Protein AF-A0A414ZQ68-F1 (afdb_monomer_lite)

Foldseek 3Di:
DDDLVRLVVVLVVPWDADDVRDIDQDPSNLVSLVVLLVVLCPDPLQVVVCVVDPCPCPPDALSRLVVVLVVQCVVQPDPVSNVSSCSNRSNVSNVRVVVVVVVVVVVVVVVVVVVVVVVVVVVPD

pLDDT: mean 90.03, std 12.36, range [44.16, 98.5]

Secondary structure (DSSP, 8-state):
---HHHHHHHHHHH-EE-TTS-EE--HHHHHHHHHHHHHHHTSHHHHHHHHHSTTTTTT--HHHHHHHHHHHHHS-SSHHHHHHHHHHHHHHHHHHHHHHHHHHHHHHHHHHHHHHHHHTTTT--

Sequence (125 aa):
MQSEKDKIMELLTITEVKEGGEVIFTDRSIEILQELGQQYKETPLFKKSRQDNPDWEGDANAGLLFVYMCERLTEAPSRIHTMIVCKLMIPLIWERLEKELQDTAAVADKKIEEETAQGGLLSAT

Structure (mmCIF, N/CA/C/O backbone):
data_AF-A0A414ZQ68-F1
#
_entry.id   AF-A0A414ZQ68-F1
#
loop_
_atom_site.group_PDB
_atom_site.id
_atom_site.type_symbol
_atom_site.label_atom_id
_atom_site.label_alt_id
_atom_site.label_comp_id
_atom_site.label_asym_id
_atom_site.label_entity_id
_atom_site.label_seq_id
_atom_site.pdbx_PDB_ins_code
_atom_site.Cartn_x
_atom_site.Cartn_y
_atom_site.Cartn_z
_atom_site.occupancy
_atom_site.B_iso_or_equiv
_atom_site.auth_seq_id
_atom_site.auth_comp_id
_atom_site.auth_asym_id
_atom_site.auth_atom_id
_atom_site.pdbx_PDB_model_num
ATOM 1 N N . MET A 1 1 ? 13.784 3.508 15.569 1.00 66.81 1 MET A N 1
ATOM 2 C CA . MET A 1 1 ? 12.962 3.603 14.345 1.00 66.81 1 MET A CA 1
ATOM 3 C C . MET A 1 1 ? 12.808 2.193 13.795 1.00 66.81 1 MET A C 1
ATOM 5 O O . MET A 1 1 ? 13.824 1.524 13.653 1.00 66.81 1 MET A O 1
ATOM 9 N N . GLN A 1 2 ? 11.579 1.711 13.606 1.00 80.75 2 GLN A N 1
ATOM 10 C CA . GLN A 1 2 ? 11.297 0.376 13.057 1.00 80.75 2 GLN A CA 1
ATOM 11 C C . GLN A 1 2 ? 11.779 0.293 11.598 1.00 80.75 2 GLN A C 1
ATOM 13 O O . GLN A 1 2 ? 11.694 1.293 10.879 1.00 80.75 2 GLN A O 1
ATOM 18 N N . SER A 1 3 ? 12.321 -0.851 11.166 1.00 93.12 3 SER A N 1
ATOM 19 C CA . SER A 1 3 ? 12.831 -0.994 9.794 1.00 93.12 3 SER A CA 1
ATOM 20 C C . SER A 1 3 ? 11.693 -1.080 8.767 1.00 93.12 3 SER A C 1
ATOM 22 O O . SER A 1 3 ? 10.578 -1.468 9.112 1.00 93.12 3 SER A O 1
ATOM 24 N N . GLU A 1 4 ? 11.967 -0.770 7.490 1.00 92.38 4 GLU A N 1
ATOM 25 C CA . GLU A 1 4 ? 10.984 -0.937 6.397 1.00 92.38 4 GLU A CA 1
ATOM 26 C C . GLU A 1 4 ? 10.412 -2.360 6.368 1.00 92.38 4 GLU A C 1
ATOM 28 O O . GLU A 1 4 ? 9.208 -2.555 6.230 1.00 92.38 4 GLU A O 1
ATOM 33 N N . LYS A 1 5 ? 11.282 -3.360 6.547 1.00 92.50 5 LYS A N 1
ATOM 34 C CA . LYS A 1 5 ? 10.890 -4.768 6.558 1.00 92.50 5 LYS A CA 1
ATOM 35 C C . LYS A 1 5 ? 9.917 -5.061 7.695 1.00 92.50 5 LYS A C 1
ATOM 37 O O . LYS A 1 5 ? 8.925 -5.743 7.468 1.00 92.50 5 LYS A O 1
ATOM 42 N N . ASP A 1 6 ? 10.199 -4.564 8.895 1.00 95.94 6 ASP A N 1
ATOM 43 C CA . ASP A 1 6 ? 9.349 -4.821 10.058 1.00 95.94 6 ASP A CA 1
ATOM 44 C C . ASP A 1 6 ? 7.969 -4.180 9.878 1.00 95.94 6 ASP A C 1
ATOM 46 O O . ASP A 1 6 ? 6.974 -4.811 10.213 1.00 95.94 6 ASP A O 1
ATOM 50 N N . LYS A 1 7 ? 7.896 -2.981 9.284 1.00 97.00 7 LYS A N 1
ATOM 51 C CA . LYS A 1 7 ? 6.620 -2.328 8.953 1.00 97.00 7 LYS A CA 1
ATOM 52 C C . LYS A 1 7 ? 5.826 -3.108 7.907 1.00 97.00 7 LYS A C 1
ATOM 54 O O . LYS A 1 7 ? 4.626 -3.280 8.061 1.00 97.00 7 LYS A O 1
ATOM 59 N N . ILE A 1 8 ? 6.483 -3.615 6.862 1.00 96.31 8 ILE A N 1
ATOM 60 C CA . ILE A 1 8 ? 5.824 -4.455 5.847 1.00 96.31 8 ILE A CA 1
ATOM 61 C C . ILE A 1 8 ? 5.294 -5.746 6.484 1.00 96.31 8 ILE A C 1
ATOM 63 O O . ILE A 1 8 ? 4.166 -6.139 6.216 1.00 96.31 8 ILE A O 1
ATOM 67 N N . MET A 1 9 ? 6.082 -6.401 7.340 1.00 95.81 9 MET A N 1
ATOM 68 C CA . MET A 1 9 ? 5.634 -7.606 8.045 1.00 95.81 9 MET A CA 1
ATOM 69 C C . MET A 1 9 ? 4.457 -7.318 8.979 1.00 95.81 9 MET A C 1
ATOM 71 O O . MET A 1 9 ? 3.523 -8.112 9.041 1.00 95.81 9 MET A O 1
ATOM 75 N N . GLU A 1 10 ? 4.495 -6.187 9.684 1.00 97.62 10 GLU A N 1
ATOM 76 C CA . GLU A 1 10 ? 3.398 -5.726 10.530 1.00 97.62 10 GLU A CA 1
ATOM 77 C C . GLU A 1 10 ? 2.136 -5.492 9.695 1.00 97.62 10 GLU A C 1
ATOM 79 O O . GLU A 1 10 ? 1.126 -6.122 9.983 1.00 97.62 10 GLU A O 1
ATOM 84 N N . LEU A 1 11 ? 2.220 -4.711 8.609 1.00 97.56 11 LEU A N 1
ATOM 85 C CA . LEU A 1 11 ? 1.131 -4.477 7.650 1.00 97.56 11 LEU A CA 1
ATOM 86 C C . LEU A 1 11 ? 0.481 -5.791 7.189 1.00 97.56 11 LEU A C 1
ATOM 88 O O . LEU A 1 11 ? -0.730 -5.945 7.288 1.00 97.56 11 LEU A O 1
ATOM 92 N N . LEU A 1 12 ? 1.285 -6.764 6.750 1.00 95.50 12 LEU A N 1
ATOM 93 C CA . LEU A 1 12 ? 0.788 -8.070 6.298 1.00 95.50 12 LEU A CA 1
ATOM 94 C C . LEU A 1 12 ? 0.126 -8.902 7.411 1.00 95.50 12 LEU A C 1
ATOM 96 O O . LEU A 1 12 ? -0.616 -9.830 7.108 1.00 95.50 12 LEU A O 1
ATOM 100 N N . THR A 1 13 ? 0.412 -8.606 8.679 1.00 95.81 13 THR A N 1
ATOM 101 C CA . THR A 1 13 ? -0.119 -9.343 9.837 1.00 95.81 13 THR A CA 1
ATOM 102 C C . THR A 1 13 ? -1.405 -8.721 10.376 1.00 95.81 13 THR A C 1
ATOM 104 O O . THR A 1 13 ? -2.275 -9.443 10.853 1.00 95.81 13 THR A O 1
ATOM 107 N N . ILE A 1 14 ? -1.512 -7.390 10.343 1.00 96.75 14 ILE A N 1
ATOM 108 C CA . ILE A 1 14 ? -2.603 -6.645 10.991 1.00 96.75 14 ILE A CA 1
ATOM 109 C C . ILE A 1 14 ? -3.724 -6.237 10.032 1.00 96.75 14 ILE A C 1
ATOM 111 O O . ILE A 1 14 ? -4.748 -5.736 10.487 1.00 96.75 14 ILE A O 1
ATOM 115 N N . THR A 1 15 ? -3.522 -6.363 8.719 1.00 94.75 15 THR A N 1
ATOM 116 C CA . THR A 1 15 ? -4.590 -6.152 7.739 1.00 94.75 15 THR A CA 1
ATOM 117 C C . THR A 1 15 ? -5.494 -7.378 7.719 1.00 94.75 15 THR A C 1
ATOM 119 O O . THR A 1 15 ? -5.032 -8.504 7.532 1.00 94.75 15 THR A O 1
ATOM 122 N N . GLU A 1 16 ? -6.790 -7.159 7.917 1.00 91.06 16 GLU A N 1
ATOM 123 C CA . GLU A 1 16 ? -7.769 -8.234 8.047 1.00 91.06 16 GLU A CA 1
ATOM 124 C C . GLU A 1 16 ? -8.467 -8.497 6.712 1.00 91.06 16 GLU A C 1
ATOM 126 O O . GLU A 1 16 ? -8.743 -7.574 5.948 1.00 91.06 16 GLU A O 1
ATOM 131 N N . VAL A 1 17 ? -8.795 -9.762 6.445 1.00 88.81 17 VAL A N 1
ATOM 132 C CA . VAL A 1 17 ? -9.659 -10.152 5.325 1.00 88.81 17 VAL A CA 1
ATOM 133 C C . VAL A 1 17 ? -10.891 -10.831 5.901 1.00 88.81 17 VAL A C 1
ATOM 135 O O . VAL A 1 17 ? -10.790 -11.876 6.546 1.00 88.81 17 VAL A O 1
ATOM 138 N N . LYS A 1 18 ? -12.057 -10.220 5.695 1.00 88.69 18 LYS A N 1
ATOM 139 C CA . LYS A 1 18 ? -13.345 -10.755 6.134 1.00 88.69 18 LYS A CA 1
ATOM 140 C C . LYS A 1 18 ? -13.861 -11.838 5.192 1.00 88.69 18 LYS A C 1
ATOM 142 O O . LYS A 1 18 ? -13.417 -11.997 4.053 1.00 88.69 18 LYS A O 1
ATOM 147 N N . GLU A 1 19 ? -14.859 -12.571 5.677 1.00 80.56 19 GLU A N 1
ATOM 148 C CA . GLU A 1 19 ? -15.645 -13.483 4.853 1.00 80.56 19 GLU A CA 1
ATOM 149 C C . GLU A 1 19 ? -16.258 -12.719 3.667 1.00 80.56 19 GLU A C 1
ATOM 151 O O . GLU A 1 19 ? -16.839 -11.650 3.837 1.00 80.56 19 GLU A O 1
ATOM 156 N N . GLY A 1 20 ? -16.066 -13.238 2.452 1.00 79.38 20 GLY A N 1
ATOM 157 C CA . GLY A 1 20 ? -16.412 -12.533 1.210 1.00 79.38 20 GLY A CA 1
ATOM 158 C C . GLY A 1 20 ? -15.258 -11.762 0.557 1.00 79.38 20 GLY A C 1
ATOM 159 O O . GLY A 1 20 ? -15.450 -11.218 -0.526 1.00 79.38 20 GLY A O 1
ATOM 160 N N . GLY A 1 21 ? -14.058 -11.758 1.153 1.00 81.75 21 GLY A N 1
ATOM 161 C CA . GLY A 1 21 ? -12.847 -11.193 0.541 1.00 81.75 21 GLY A CA 1
ATOM 162 C C . GLY A 1 21 ? -12.687 -9.681 0.715 1.00 81.75 21 GLY A C 1
ATOM 163 O O . GLY A 1 21 ? -11.814 -9.083 0.091 1.00 81.75 21 GLY A O 1
ATOM 164 N N . GLU A 1 22 ? -13.510 -9.059 1.560 1.00 90.50 22 GLU A N 1
ATOM 165 C CA . GLU A 1 22 ? -13.366 -7.651 1.927 1.00 90.50 22 GLU A CA 1
ATOM 166 C C . GLU A 1 22 ? -12.112 -7.458 2.790 1.00 90.50 22 GLU A C 1
ATOM 168 O O . GLU A 1 22 ? -11.937 -8.131 3.807 1.00 90.50 22 GLU A O 1
ATOM 173 N N . VAL A 1 23 ? -11.248 -6.525 2.391 1.00 95.94 23 VAL A N 1
ATOM 174 C CA . VAL A 1 23 ? -10.043 -6.160 3.144 1.00 95.94 23 VAL A CA 1
ATOM 175 C C . VAL A 1 23 ? -10.349 -4.989 4.063 1.00 95.94 23 VAL A C 1
ATOM 177 O O . VAL A 1 23 ? -10.868 -3.969 3.615 1.00 95.94 23 VAL A O 1
ATOM 180 N N . ILE A 1 24 ? -9.964 -5.113 5.331 1.00 95.06 24 ILE A N 1
ATOM 181 C CA . ILE A 1 24 ? -10.065 -4.045 6.320 1.00 95.06 24 ILE A CA 1
ATOM 182 C C . ILE A 1 24 ? -8.677 -3.611 6.752 1.00 95.06 24 ILE A C 1
ATOM 184 O O . ILE A 1 24 ? -7.893 -4.376 7.322 1.00 95.06 24 ILE A O 1
ATOM 188 N N . PHE A 1 25 ? -8.409 -2.334 6.508 1.00 97.06 25 PHE A N 1
ATOM 189 C CA . PHE A 1 25 ? -7.235 -1.653 7.015 1.00 97.06 25 PHE A CA 1
ATOM 190 C C . PHE A 1 25 ? -7.529 -1.139 8.426 1.00 97.06 25 PHE A C 1
ATOM 192 O O . PHE A 1 25 ? -8.353 -0.249 8.617 1.00 97.06 25 PHE A O 1
ATOM 199 N N . THR A 1 26 ? -6.856 -1.711 9.422 1.00 96.94 26 THR A N 1
ATOM 200 C CA . THR A 1 26 ? -6.811 -1.161 10.783 1.00 96.94 26 THR A CA 1
ATOM 201 C C . THR A 1 26 ? -6.118 0.201 10.787 1.00 96.94 26 THR A C 1
ATOM 203 O O . THR A 1 26 ? -5.266 0.444 9.929 1.00 96.94 26 THR A O 1
ATOM 206 N N . ASP A 1 27 ? -6.381 1.048 11.786 1.00 97.19 27 ASP A N 1
ATOM 207 C CA . ASP A 1 27 ? -5.715 2.356 11.943 1.00 97.19 27 ASP A CA 1
ATOM 208 C C . ASP A 1 27 ? -4.192 2.244 11.800 1.00 97.19 27 ASP A C 1
ATOM 210 O O . ASP A 1 27 ? -3.549 2.998 11.070 1.00 97.19 27 ASP A O 1
ATOM 214 N N . ARG A 1 28 ? -3.612 1.209 12.414 1.00 97.06 28 ARG A N 1
ATOM 215 C CA . ARG A 1 28 ? -2.175 0.959 12.345 1.00 97.06 28 ARG A CA 1
ATOM 216 C C . ARG A 1 28 ? -1.699 0.574 10.939 1.00 97.06 28 ARG A C 1
ATOM 218 O O . ARG A 1 28 ? -0.618 0.989 10.526 1.00 97.06 28 ARG A O 1
ATOM 225 N N . SER A 1 29 ? -2.481 -0.192 10.179 1.00 98.00 29 SER A N 1
ATOM 226 C CA . SER A 1 29 ? -2.139 -0.483 8.781 1.00 98.00 29 SER A CA 1
ATOM 227 C C . SER A 1 29 ? -2.225 0.761 7.894 1.00 98.00 29 SER A C 1
ATOM 229 O O . SER A 1 29 ? -1.378 0.925 7.018 1.00 98.00 29 SER A O 1
ATOM 231 N N . ILE A 1 30 ? -3.175 1.665 8.165 1.00 98.38 30 ILE A N 1
ATOM 232 C CA . ILE A 1 30 ? -3.319 2.951 7.468 1.00 98.38 30 ILE A CA 1
ATOM 233 C C . ILE A 1 30 ? -2.073 3.812 7.703 1.00 98.38 30 ILE A C 1
ATOM 235 O O . ILE A 1 30 ? -1.489 4.296 6.737 1.00 98.38 30 ILE A O 1
ATOM 239 N N . GLU A 1 31 ? -1.604 3.934 8.950 1.00 98.12 31 GLU A N 1
ATOM 240 C CA . GLU A 1 31 ? -0.360 4.652 9.277 1.00 98.12 31 GLU A CA 1
ATOM 241 C C . GLU A 1 31 ? 0.847 4.096 8.506 1.00 98.12 31 GLU A C 1
ATOM 243 O O . GLU A 1 31 ? 1.628 4.845 7.917 1.00 98.12 31 GLU A O 1
ATOM 248 N N . ILE A 1 32 ? 1.001 2.768 8.473 1.00 98.44 32 ILE A N 1
ATOM 249 C CA . ILE A 1 32 ? 2.116 2.125 7.767 1.00 98.44 32 ILE A CA 1
ATOM 250 C C . ILE A 1 32 ? 2.026 2.369 6.257 1.00 98.44 32 ILE A C 1
ATOM 252 O O . ILE A 1 32 ? 3.042 2.676 5.625 1.00 98.44 32 ILE A O 1
ATOM 256 N N . LEU A 1 33 ? 0.830 2.233 5.675 1.00 98.50 33 LEU A N 1
ATOM 257 C CA . LEU A 1 33 ? 0.588 2.495 4.256 1.00 98.50 33 LEU A CA 1
ATOM 258 C C . LEU A 1 33 ? 0.873 3.955 3.908 1.00 98.50 33 LEU A C 1
ATOM 260 O O . LEU A 1 33 ? 1.497 4.203 2.881 1.00 98.50 33 LEU A O 1
ATOM 264 N N . GLN A 1 34 ? 0.501 4.898 4.772 1.00 98.31 34 GLN A N 1
ATOM 265 C CA . GLN A 1 34 ? 0.813 6.312 4.597 1.00 98.31 34 GLN A CA 1
ATOM 266 C C . GLN A 1 34 ? 2.320 6.552 4.569 1.00 98.31 34 GLN A C 1
ATOM 268 O O . GLN A 1 34 ? 2.845 7.102 3.600 1.00 98.31 34 GLN A O 1
ATOM 273 N N . GLU A 1 35 ? 3.030 6.114 5.610 1.00 97.75 35 GLU A N 1
ATOM 274 C CA . GLU A 1 35 ? 4.468 6.345 5.740 1.00 97.75 35 GLU A CA 1
ATOM 275 C C . GLU A 1 35 ? 5.253 5.720 4.578 1.00 97.75 35 GLU A C 1
ATOM 277 O O . GLU A 1 35 ? 6.059 6.388 3.923 1.00 97.75 35 GLU A O 1
ATOM 282 N N . LEU A 1 36 ? 5.022 4.431 4.307 1.00 98.12 36 LEU A N 1
ATOM 283 C CA . LEU A 1 36 ? 5.727 3.713 3.246 1.00 98.12 36 LEU A CA 1
ATOM 284 C C . LEU A 1 36 ? 5.272 4.170 1.859 1.00 98.12 36 LEU A C 1
ATOM 286 O O . LEU A 1 36 ? 6.102 4.291 0.960 1.00 98.12 36 LEU A O 1
ATOM 290 N N . GLY A 1 37 ? 3.980 4.444 1.678 1.00 98.12 37 GLY A N 1
ATOM 291 C CA . GLY A 1 37 ? 3.403 4.906 0.419 1.00 98.12 37 GLY A CA 1
ATOM 292 C C . GLY A 1 37 ? 4.002 6.235 -0.013 1.00 98.12 37 GLY A C 1
ATOM 293 O O . GLY A 1 37 ? 4.523 6.334 -1.124 1.00 98.12 37 GLY A O 1
ATOM 294 N N . GLN A 1 38 ? 4.040 7.221 0.888 1.00 97.69 38 GLN A N 1
ATOM 295 C CA . GLN A 1 38 ? 4.685 8.512 0.635 1.00 97.69 38 GLN A CA 1
ATOM 296 C C . GLN A 1 38 ? 6.179 8.350 0.336 1.00 97.69 38 GLN A C 1
ATOM 298 O O . GLN A 1 38 ? 6.690 8.919 -0.629 1.00 97.69 38 GLN A O 1
ATOM 303 N N . GLN A 1 39 ? 6.883 7.526 1.117 1.00 96.94 39 GLN A N 1
ATOM 304 C CA . GLN A 1 39 ? 8.310 7.293 0.912 1.00 96.94 39 GLN A CA 1
ATOM 305 C C . GLN A 1 39 ? 8.601 6.642 -0.452 1.00 96.94 39 GLN A C 1
ATOM 307 O O . GLN A 1 39 ? 9.534 7.036 -1.157 1.00 96.94 39 GLN A O 1
ATOM 312 N N . TYR A 1 40 ? 7.839 5.617 -0.830 1.00 98.06 40 TYR A N 1
ATOM 313 C CA . TYR A 1 40 ? 8.085 4.832 -2.038 1.00 98.06 40 TYR A CA 1
ATOM 314 C C . TYR A 1 40 ? 7.617 5.544 -3.309 1.00 98.06 40 TYR A C 1
ATOM 316 O O . TYR A 1 40 ? 8.285 5.414 -4.342 1.00 98.06 40 TYR A O 1
ATOM 324 N N . LYS A 1 41 ? 6.568 6.371 -3.217 1.00 97.12 41 LYS A N 1
ATOM 325 C CA . LYS A 1 41 ? 6.089 7.238 -4.302 1.00 97.12 41 LYS A CA 1
ATOM 326 C C . LYS A 1 41 ? 7.180 8.160 -4.848 1.00 97.12 41 LYS A C 1
ATOM 328 O O . LYS A 1 41 ? 7.247 8.413 -6.051 1.00 97.12 41 LYS A O 1
ATOM 333 N N . GLU A 1 42 ? 8.098 8.600 -3.990 1.00 96.88 42 GLU A N 1
ATOM 334 C CA . GLU A 1 42 ? 9.184 9.491 -4.396 1.00 96.88 42 GLU A CA 1
ATOM 335 C C . GLU A 1 42 ? 10.351 8.793 -5.105 1.00 96.88 42 GLU A C 1
ATOM 337 O O . GLU A 1 42 ? 11.192 9.462 -5.717 1.00 96.88 42 GLU A O 1
ATOM 342 N N . THR A 1 43 ? 10.399 7.459 -5.083 1.00 97.12 43 THR A N 1
ATOM 343 C CA . THR A 1 43 ? 11.521 6.701 -5.642 1.00 97.12 43 THR A CA 1
ATOM 344 C C . THR A 1 43 ? 11.549 6.742 -7.178 1.00 97.12 43 THR A C 1
ATOM 346 O O . THR A 1 43 ? 10.499 6.705 -7.826 1.00 97.12 43 THR A O 1
ATOM 349 N N . PRO A 1 44 ? 12.745 6.732 -7.807 1.00 97.75 44 PRO A N 1
ATOM 350 C CA . PRO A 1 44 ? 12.860 6.632 -9.265 1.00 97.75 44 PRO A CA 1
ATOM 351 C C . PRO A 1 44 ? 12.201 5.374 -9.840 1.00 97.75 44 PRO A C 1
ATOM 353 O O . PRO A 1 44 ? 11.658 5.416 -10.939 1.00 97.75 44 PRO A O 1
ATOM 356 N N . LEU A 1 45 ? 12.230 4.267 -9.087 1.00 96.38 45 LEU A N 1
ATOM 357 C CA . LEU A 1 45 ? 11.607 3.001 -9.471 1.00 96.38 45 LEU A CA 1
ATOM 358 C C . LEU A 1 45 ? 10.096 3.168 -9.676 1.00 96.38 45 LEU A C 1
ATOM 360 O O . LEU A 1 45 ? 9.582 2.818 -10.736 1.00 96.38 45 LEU A O 1
ATOM 364 N N . PHE A 1 46 ? 9.402 3.737 -8.686 1.00 97.06 46 PHE A N 1
ATOM 365 C CA . PHE A 1 46 ? 7.960 3.949 -8.767 1.00 97.06 46 PHE A CA 1
ATOM 366 C C . PHE A 1 46 ? 7.595 4.954 -9.862 1.00 97.06 46 PHE A C 1
ATOM 368 O O . PHE A 1 46 ? 6.750 4.668 -10.710 1.00 97.06 46 PHE A O 1
ATOM 375 N N . LYS A 1 47 ? 8.292 6.098 -9.909 1.00 97.31 47 LYS A N 1
ATOM 376 C CA . LYS A 1 47 ? 8.066 7.139 -10.926 1.00 97.31 47 LYS A CA 1
ATOM 377 C C . LYS A 1 47 ? 8.222 6.598 -12.346 1.00 97.31 47 LYS A C 1
ATOM 379 O O . LYS A 1 47 ? 7.371 6.861 -13.191 1.00 97.31 47 LYS A O 1
ATOM 384 N N . LYS A 1 48 ? 9.261 5.795 -12.597 1.00 96.88 48 LYS A N 1
ATOM 385 C CA . LYS A 1 48 ? 9.452 5.126 -13.888 1.00 96.88 48 LYS A CA 1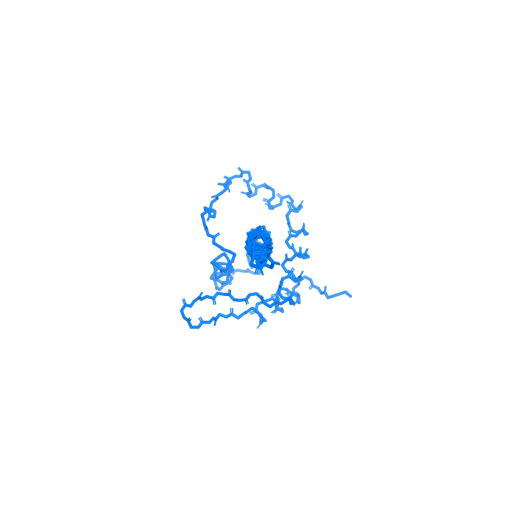
ATOM 386 C C . LYS A 1 48 ? 8.324 4.135 -14.185 1.00 96.88 48 LYS A C 1
ATOM 388 O O . LYS A 1 48 ? 7.787 4.149 -15.284 1.00 96.88 48 LYS A O 1
ATOM 393 N N . SER A 1 49 ? 7.924 3.321 -13.206 1.00 95.19 49 SER A N 1
ATOM 394 C CA . SER A 1 49 ? 6.822 2.366 -13.379 1.00 95.19 49 SER A CA 1
ATOM 395 C C . SER A 1 49 ? 5.509 3.048 -13.772 1.00 95.19 49 SER A C 1
ATOM 397 O O . SER A 1 49 ? 4.811 2.541 -14.644 1.00 95.19 49 SER A O 1
ATOM 399 N N . ARG A 1 50 ? 5.186 4.197 -13.160 1.00 94.81 50 ARG A N 1
ATOM 400 C CA . ARG A 1 50 ? 3.992 4.994 -13.491 1.00 94.81 50 ARG A CA 1
ATOM 401 C C . ARG A 1 50 ? 4.054 5.621 -14.882 1.00 94.81 50 ARG A C 1
ATOM 403 O O . ARG A 1 50 ? 3.023 5.738 -15.529 1.00 94.81 50 ARG A O 1
ATOM 410 N N . GLN A 1 51 ? 5.242 6.020 -15.340 1.00 96.12 51 GLN A N 1
ATOM 411 C CA . GLN A 1 51 ? 5.437 6.527 -16.704 1.00 96.12 51 GLN A CA 1
ATOM 412 C C . GLN A 1 51 ? 5.265 5.423 -17.748 1.00 96.12 51 GLN A C 1
ATOM 414 O O . GLN A 1 51 ? 4.615 5.640 -18.766 1.00 96.12 51 GLN A O 1
ATOM 419 N N . ASP A 1 52 ? 5.846 4.253 -17.487 1.00 96.38 52 ASP A N 1
ATOM 420 C CA . ASP A 1 52 ? 5.834 3.134 -18.427 1.00 96.38 52 ASP A CA 1
ATOM 421 C C . ASP A 1 52 ? 4.449 2.444 -18.471 1.00 96.38 52 ASP A C 1
ATOM 423 O O . ASP A 1 52 ? 4.072 1.903 -19.507 1.00 96.38 52 ASP A O 1
ATOM 427 N N . ASN A 1 53 ? 3.679 2.473 -17.371 1.00 93.31 53 ASN A N 1
ATOM 428 C CA . ASN A 1 53 ? 2.357 1.842 -17.247 1.00 93.31 53 ASN A CA 1
ATOM 429 C C . ASN A 1 53 ? 1.372 2.755 -16.486 1.00 93.31 53 ASN A C 1
ATOM 431 O O . ASN A 1 53 ? 1.111 2.521 -15.299 1.00 93.31 53 ASN A O 1
ATOM 435 N N . PRO A 1 54 ? 0.847 3.814 -17.127 1.00 90.44 54 PRO A N 1
ATOM 436 C CA . PRO A 1 54 ? -0.116 4.700 -16.487 1.00 90.44 54 PRO A CA 1
ATOM 437 C C . PRO A 1 54 ? -1.435 3.963 -16.220 1.00 90.44 54 PRO A C 1
ATOM 439 O O . PRO A 1 54 ? -1.934 3.250 -17.087 1.00 90.44 54 PRO A O 1
ATOM 442 N N . ASP A 1 55 ? -1.982 4.154 -15.020 1.00 88.94 55 ASP A N 1
ATOM 443 C CA . ASP A 1 55 ? -3.338 3.745 -14.617 1.00 88.94 55 ASP A CA 1
ATOM 444 C C . ASP A 1 55 ? -3.676 2.258 -14.840 1.00 88.94 55 ASP A C 1
ATOM 446 O O . ASP A 1 55 ? -4.835 1.893 -15.042 1.00 88.94 55 ASP A O 1
ATOM 450 N N . TRP A 1 56 ? -2.672 1.376 -14.792 1.00 91.56 56 TRP A N 1
ATOM 451 C CA . TRP A 1 56 ? -2.867 -0.065 -15.000 1.00 91.56 56 TRP A CA 1
ATOM 452 C C . TRP A 1 56 ? -3.810 -0.691 -13.959 1.00 91.56 56 TRP A C 1
ATOM 454 O O . TRP A 1 56 ? -4.446 -1.706 -14.238 1.00 91.56 56 TRP A O 1
ATOM 464 N N . GLU A 1 57 ? -3.901 -0.093 -12.769 1.00 92.94 57 GLU A N 1
ATOM 465 C CA . GLU A 1 57 ? -4.798 -0.490 -11.685 1.00 92.94 57 GLU A CA 1
ATOM 466 C C . GLU A 1 57 ? -6.288 -0.265 -11.996 1.00 92.94 57 GLU A C 1
ATOM 468 O O . GLU A 1 57 ? -7.141 -0.892 -11.364 1.00 92.94 57 GLU A O 1
ATOM 473 N N . GLY A 1 58 ? -6.613 0.604 -12.962 1.00 92.81 58 GLY A N 1
ATOM 474 C CA . GLY A 1 58 ? -7.986 0.939 -13.334 1.00 92.81 58 GLY A CA 1
ATOM 475 C C . GLY A 1 58 ? -8.852 1.347 -12.135 1.00 92.81 58 GLY A C 1
ATOM 476 O O . GLY A 1 58 ? -8.496 2.225 -11.347 1.00 92.81 58 GLY A O 1
ATOM 477 N N . ASP A 1 59 ? -10.004 0.690 -11.990 1.00 93.19 59 ASP A N 1
ATOM 478 C CA . ASP A 1 59 ? -10.980 0.979 -10.933 1.00 93.19 59 ASP A CA 1
ATOM 479 C C . ASP A 1 59 ? -10.775 0.164 -9.642 1.00 93.19 59 ASP A C 1
ATOM 481 O O . ASP A 1 59 ? -11.627 0.213 -8.749 1.00 93.19 59 ASP A O 1
ATOM 485 N N . ALA A 1 60 ? -9.664 -0.570 -9.509 1.00 95.44 60 ALA A N 1
ATOM 486 C CA . ALA A 1 60 ? -9.384 -1.368 -8.317 1.00 95.44 60 ALA A CA 1
ATOM 487 C C . ALA A 1 60 ? -9.415 -0.512 -7.039 1.00 95.44 60 ALA A C 1
ATOM 489 O O . ALA A 1 60 ? -8.855 0.584 -6.990 1.00 95.44 60 ALA A O 1
ATOM 490 N N . ASN A 1 61 ? -10.077 -1.021 -5.998 1.00 95.94 61 ASN A N 1
ATOM 491 C CA . ASN A 1 61 ? -10.062 -0.412 -4.668 1.00 95.94 61 ASN A CA 1
ATOM 492 C C . ASN A 1 61 ? -8.772 -0.778 -3.908 1.00 95.94 61 ASN A C 1
ATOM 494 O O . ASN A 1 61 ? -8.019 -1.669 -4.321 1.00 95.94 61 ASN A O 1
ATOM 498 N N . ALA A 1 62 ? -8.508 -0.091 -2.796 1.00 97.62 62 ALA A N 1
ATOM 499 C CA . ALA A 1 62 ? -7.290 -0.297 -2.012 1.00 97.62 62 ALA A CA 1
ATOM 500 C C . ALA A 1 62 ? -7.145 -1.748 -1.522 1.00 97.62 62 ALA A C 1
ATOM 502 O O . ALA A 1 62 ? -6.053 -2.320 -1.559 1.00 97.62 62 ALA A O 1
ATOM 503 N N . GLY A 1 63 ? -8.259 -2.366 -1.120 1.00 97.19 63 GLY A N 1
ATOM 504 C CA . GLY A 1 63 ? -8.299 -3.755 -0.672 1.00 97.19 63 GLY A CA 1
ATOM 505 C C . GLY A 1 63 ? -7.878 -4.749 -1.754 1.00 97.19 63 GLY A C 1
ATOM 506 O O . GLY A 1 63 ? -7.032 -5.609 -1.517 1.00 97.19 63 GLY A O 1
ATOM 507 N N . LEU A 1 64 ? -8.397 -4.599 -2.971 1.00 95.81 64 LEU A N 1
ATOM 508 C CA . LEU A 1 64 ? -8.050 -5.460 -4.099 1.00 95.81 64 LEU A CA 1
ATOM 509 C C . LEU A 1 64 ? -6.574 -5.311 -4.482 1.00 95.81 64 LEU A C 1
ATOM 511 O O . LEU A 1 64 ? -5.899 -6.308 -4.733 1.00 95.81 64 LEU A O 1
ATOM 515 N N . LEU A 1 65 ? -6.046 -4.085 -4.466 1.00 97.12 65 LEU A N 1
ATOM 516 C CA . LEU A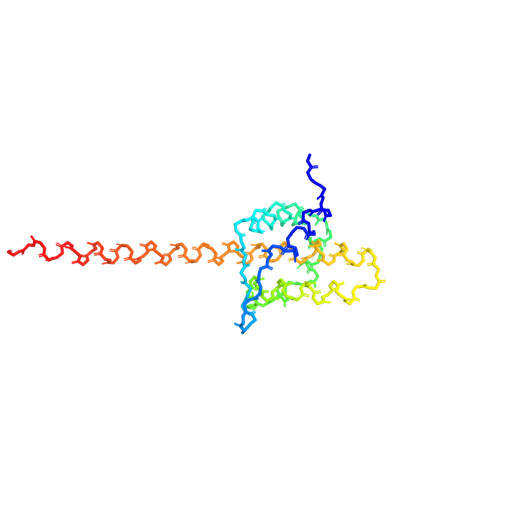 1 65 ? -4.619 -3.842 -4.694 1.00 97.12 65 LEU A CA 1
ATOM 517 C C . LEU A 1 65 ? -3.741 -4.480 -3.610 1.00 97.12 65 LEU A C 1
ATOM 519 O O . LEU A 1 65 ? -2.657 -4.980 -3.920 1.00 97.12 65 LEU A O 1
ATOM 523 N N . PHE A 1 66 ? -4.208 -4.507 -2.360 1.00 97.56 66 PHE A N 1
ATOM 524 C CA . PHE A 1 66 ? -3.523 -5.192 -1.267 1.00 97.56 66 PHE A CA 1
ATOM 525 C C . PHE A 1 66 ? -3.502 -6.712 -1.462 1.00 97.56 66 PHE A C 1
ATOM 527 O O . PHE A 1 66 ? -2.432 -7.315 -1.380 1.00 97.56 66 PHE A O 1
ATOM 534 N N . VAL A 1 67 ? -4.639 -7.332 -1.798 1.00 95.25 67 VAL A N 1
ATOM 535 C CA . VAL A 1 67 ? -4.694 -8.772 -2.118 1.00 95.25 67 VAL A CA 1
ATOM 536 C C . VAL A 1 67 ? -3.765 -9.098 -3.283 1.00 95.25 67 VAL A C 1
ATOM 538 O O . VAL A 1 67 ? -2.963 -10.025 -3.193 1.00 95.25 67 VAL A O 1
ATOM 541 N N . TYR A 1 68 ? -3.786 -8.281 -4.335 1.00 95.00 68 TYR A N 1
ATOM 542 C CA . TYR A 1 68 ? -2.924 -8.480 -5.492 1.00 95.00 68 TYR A CA 1
ATOM 543 C C . TYR A 1 68 ? -1.430 -8.342 -5.165 1.00 95.00 68 TYR A C 1
ATOM 545 O O . TYR A 1 68 ? -0.584 -9.060 -5.704 1.00 95.00 68 TYR A O 1
ATOM 553 N N . MET A 1 69 ? -1.075 -7.436 -4.249 1.00 96.81 69 MET A N 1
ATOM 554 C CA . MET A 1 69 ? 0.281 -7.367 -3.712 1.00 96.81 69 MET A CA 1
ATOM 555 C C . MET A 1 69 ? 0.643 -8.670 -2.992 1.00 96.81 69 MET A C 1
ATOM 557 O O . MET A 1 69 ? 1.717 -9.209 -3.246 1.00 96.81 69 MET A O 1
ATOM 561 N N . CYS A 1 70 ? -0.237 -9.195 -2.136 1.00 95.44 70 CYS A N 1
ATOM 562 C CA . CYS A 1 70 ? -0.018 -10.453 -1.421 1.00 95.44 70 CYS A CA 1
ATOM 563 C C . CYS A 1 70 ? 0.193 -11.639 -2.374 1.00 95.44 70 CYS A C 1
ATOM 565 O O . CYS A 1 70 ? 1.148 -12.389 -2.186 1.00 95.44 70 CYS A O 1
ATOM 567 N N . GLU A 1 71 ? -0.614 -11.767 -3.430 1.00 94.62 71 GLU A N 1
ATOM 568 C CA . GLU A 1 71 ? -0.432 -12.783 -4.482 1.00 94.62 71 GLU A CA 1
ATOM 569 C C . GLU A 1 71 ? 0.941 -12.659 -5.158 1.00 94.62 71 GLU A C 1
ATOM 571 O O . GLU A 1 71 ? 1.690 -13.624 -5.291 1.00 94.62 71 GLU A O 1
ATOM 576 N N . ARG A 1 72 ? 1.358 -11.439 -5.505 1.00 95.75 72 ARG A N 1
ATOM 577 C CA . ARG A 1 72 ? 2.689 -11.218 -6.090 1.00 95.75 72 ARG A CA 1
ATOM 578 C C . ARG A 1 72 ? 3.834 -11.514 -5.129 1.00 95.75 72 ARG A C 1
ATOM 580 O O . ARG A 1 72 ? 4.924 -11.870 -5.573 1.00 95.75 72 ARG A O 1
ATOM 587 N N . LEU A 1 73 ? 3.624 -11.341 -3.825 1.00 95.94 73 LEU A N 1
ATOM 588 C CA . LEU A 1 73 ? 4.622 -11.672 -2.811 1.00 95.94 73 LEU A CA 1
ATOM 589 C C . LEU A 1 73 ? 4.785 -13.187 -2.648 1.00 95.94 73 LEU A C 1
ATOM 591 O O . LEU A 1 73 ? 5.916 -13.630 -2.444 1.00 95.94 73 LEU A O 1
ATOM 595 N N . THR A 1 74 ? 3.710 -13.975 -2.763 1.00 94.12 74 THR A N 1
ATOM 596 C CA . THR A 1 74 ? 3.789 -15.446 -2.696 1.00 94.12 74 THR A CA 1
ATOM 597 C C . THR A 1 74 ? 4.440 -16.044 -3.941 1.00 94.12 74 THR A C 1
ATOM 599 O O . THR A 1 74 ? 5.150 -17.043 -3.837 1.00 94.12 74 THR A O 1
ATOM 602 N N . GLU A 1 75 ? 4.270 -15.404 -5.098 1.00 95.00 75 GLU A N 1
ATOM 603 C CA . GLU A 1 75 ? 4.884 -15.813 -6.367 1.00 95.00 75 GLU A CA 1
ATOM 604 C C . GLU A 1 75 ? 6.300 -15.250 -6.585 1.00 95.00 75 GLU A C 1
ATOM 606 O O . GLU A 1 75 ? 6.992 -15.643 -7.528 1.00 95.00 75 GLU A O 1
ATOM 611 N N . ALA A 1 76 ? 6.765 -14.333 -5.730 1.00 95.06 76 ALA A N 1
ATOM 612 C CA . ALA A 1 76 ? 8.046 -13.656 -5.901 1.00 95.06 76 ALA A CA 1
ATOM 613 C C . ALA A 1 76 ? 9.227 -14.652 -5.837 1.00 95.06 76 ALA A C 1
ATOM 615 O O . ALA A 1 76 ? 9.519 -15.207 -4.774 1.00 95.06 76 ALA A O 1
ATOM 616 N N . PRO A 1 77 ? 10.009 -14.823 -6.922 1.00 92.81 77 PRO A N 1
ATOM 617 C CA . PRO A 1 77 ? 11.034 -15.868 -6.981 1.00 92.81 77 PRO A CA 1
ATOM 618 C C . PRO A 1 77 ? 12.293 -15.533 -6.168 1.00 92.81 77 PRO A C 1
ATOM 620 O O . PRO A 1 77 ? 13.169 -16.379 -5.990 1.00 92.81 77 PRO A O 1
ATOM 623 N N . SER A 1 78 ? 12.442 -14.291 -5.694 1.00 96.00 78 SER A N 1
ATOM 624 C CA . SER A 1 78 ? 13.570 -13.908 -4.846 1.00 96.00 78 SER A CA 1
ATOM 625 C C . SER A 1 78 ? 13.285 -12.675 -3.991 1.00 96.00 78 SER A C 1
ATOM 627 O O . SER A 1 78 ? 12.358 -11.911 -4.249 1.00 96.00 78 SER A O 1
ATOM 629 N N . ARG A 1 79 ? 14.161 -12.429 -3.008 1.00 92.44 79 ARG A N 1
ATOM 630 C CA . ARG A 1 79 ? 14.052 -11.291 -2.080 1.00 92.44 79 ARG A CA 1
ATOM 631 C C . ARG A 1 79 ? 13.981 -9.933 -2.780 1.00 92.44 79 ARG A C 1
ATOM 633 O O . ARG A 1 79 ? 13.281 -9.049 -2.298 1.00 92.44 79 ARG A O 1
ATOM 640 N N . ILE A 1 80 ? 14.688 -9.757 -3.902 1.00 95.19 80 ILE A N 1
ATOM 641 C CA . ILE A 1 80 ? 14.639 -8.487 -4.639 1.00 95.19 80 ILE A CA 1
ATOM 642 C C . ILE A 1 80 ? 13.269 -8.283 -5.294 1.00 95.19 80 ILE A C 1
ATOM 644 O O . ILE A 1 80 ? 12.767 -7.165 -5.284 1.00 95.19 80 ILE A O 1
ATOM 648 N N . HIS A 1 81 ? 12.627 -9.355 -5.774 1.00 95.25 81 HIS A N 1
ATOM 649 C CA . HIS A 1 81 ? 11.269 -9.292 -6.315 1.00 95.25 81 HIS A CA 1
ATOM 650 C C . HIS A 1 81 ? 10.273 -8.927 -5.218 1.00 95.25 81 HIS A C 1
ATOM 652 O O . HIS A 1 81 ? 9.500 -7.997 -5.405 1.00 95.25 81 HIS A O 1
ATOM 658 N N . THR A 1 82 ? 10.362 -9.568 -4.048 1.00 94.56 82 THR A N 1
ATOM 659 C CA . THR A 1 82 ? 9.539 -9.224 -2.877 1.00 94.56 82 THR A CA 1
ATOM 660 C C . THR A 1 82 ? 9.653 -7.734 -2.538 1.00 94.56 82 THR A C 1
ATOM 662 O O . THR A 1 82 ? 8.650 -7.045 -2.385 1.00 94.56 82 THR A O 1
ATOM 665 N N . MET A 1 83 ? 10.881 -7.203 -2.487 1.00 94.50 83 MET A N 1
ATOM 666 C CA . MET A 1 83 ? 11.116 -5.781 -2.217 1.00 94.50 83 MET A CA 1
ATOM 667 C C . MET A 1 83 ? 10.536 -4.861 -3.297 1.00 94.50 83 MET A C 1
ATOM 669 O O . MET A 1 83 ? 9.951 -3.831 -2.968 1.00 94.50 83 MET A O 1
ATOM 673 N N . ILE A 1 84 ? 10.724 -5.201 -4.575 1.00 96.12 84 ILE A N 1
ATOM 674 C CA . ILE A 1 84 ? 10.221 -4.405 -5.700 1.00 96.12 84 ILE A CA 1
ATOM 675 C C . ILE A 1 84 ? 8.692 -4.386 -5.697 1.00 96.12 84 ILE A C 1
ATOM 677 O O . ILE A 1 84 ? 8.117 -3.314 -5.849 1.00 96.12 84 ILE A O 1
ATOM 681 N N . VAL A 1 85 ? 8.040 -5.529 -5.456 1.00 97.31 85 VAL A N 1
ATOM 682 C CA . VAL A 1 85 ? 6.577 -5.621 -5.345 1.00 97.31 85 VAL A CA 1
ATOM 683 C C . VAL A 1 85 ? 6.064 -4.649 -4.286 1.00 97.31 85 VAL A C 1
ATOM 685 O O . VAL A 1 85 ? 5.226 -3.812 -4.608 1.00 97.31 85 VAL A O 1
ATOM 688 N N . CYS A 1 86 ? 6.617 -4.664 -3.068 1.00 97.44 86 CYS A N 1
ATOM 689 C CA . CYS A 1 86 ? 6.208 -3.717 -2.026 1.00 97.44 86 CYS A CA 1
ATOM 690 C C . CYS A 1 86 ? 6.425 -2.256 -2.449 1.00 97.44 86 CYS A C 1
ATOM 692 O O . CYS A 1 86 ? 5.534 -1.427 -2.280 1.00 97.44 86 CYS A O 1
ATOM 694 N N . LYS A 1 87 ? 7.588 -1.931 -3.035 1.00 97.50 87 LYS A N 1
ATOM 695 C CA . LYS A 1 87 ? 7.915 -0.556 -3.457 1.00 97.50 87 LYS A CA 1
ATOM 696 C C . LYS A 1 87 ? 7.058 -0.044 -4.617 1.00 97.50 87 LYS A C 1
ATOM 698 O O . LYS A 1 87 ? 6.945 1.168 -4.776 1.00 97.50 87 LYS A O 1
ATOM 703 N N . LEU A 1 88 ? 6.471 -0.935 -5.414 1.00 97.31 88 LEU A N 1
ATOM 704 C CA . LEU A 1 88 ? 5.565 -0.573 -6.503 1.00 97.31 88 LEU A CA 1
ATOM 705 C C . LEU A 1 88 ? 4.097 -0.546 -6.070 1.00 97.31 88 LEU A C 1
ATOM 707 O O . LEU A 1 88 ? 3.360 0.340 -6.488 1.00 97.31 88 LEU A O 1
ATOM 711 N N . MET A 1 89 ? 3.674 -1.496 -5.237 1.00 97.94 89 MET A N 1
ATOM 712 C CA . MET A 1 89 ? 2.266 -1.680 -4.880 1.00 97.94 89 MET A CA 1
ATOM 713 C C . MET A 1 89 ? 1.815 -0.785 -3.724 1.00 97.94 89 MET A C 1
ATOM 715 O O . MET A 1 89 ? 0.724 -0.228 -3.790 1.00 97.94 89 MET A O 1
ATOM 719 N N . ILE A 1 90 ? 2.637 -0.609 -2.681 1.00 98.50 90 ILE A N 1
ATOM 720 C CA . ILE A 1 90 ? 2.242 0.146 -1.477 1.00 98.50 90 ILE A CA 1
ATOM 721 C C . ILE A 1 90 ? 1.835 1.597 -1.790 1.00 98.50 90 ILE A C 1
ATOM 723 O O . ILE A 1 90 ? 0.808 2.024 -1.267 1.00 98.50 90 ILE A O 1
ATOM 727 N N . PRO A 1 91 ? 2.543 2.353 -2.657 1.00 98.12 91 PRO A N 1
ATOM 728 C CA . PRO A 1 91 ? 2.083 3.682 -3.056 1.00 98.12 91 PRO A CA 1
ATOM 729 C C . PRO A 1 91 ? 0.687 3.691 -3.683 1.00 98.12 91 PRO A C 1
ATOM 731 O O . PRO A 1 91 ? -0.100 4.571 -3.363 1.00 98.12 91 PRO A O 1
ATOM 734 N N . LEU A 1 92 ? 0.365 2.708 -4.532 1.00 97.31 92 LEU A N 1
ATOM 735 C CA . LEU A 1 92 ? -0.941 2.621 -5.198 1.00 97.31 92 LEU A CA 1
ATOM 736 C C . LEU A 1 92 ? -2.052 2.297 -4.199 1.00 97.31 92 LEU A C 1
ATOM 738 O O . LEU A 1 92 ? -3.123 2.896 -4.243 1.00 97.31 92 LEU A O 1
ATOM 742 N N . ILE A 1 93 ? -1.776 1.372 -3.274 1.00 98.31 93 ILE A N 1
ATOM 743 C CA . ILE A 1 93 ? -2.698 1.031 -2.186 1.00 98.31 93 ILE A CA 1
ATOM 744 C C . ILE A 1 93 ? -2.973 2.280 -1.346 1.00 98.31 93 ILE A C 1
ATOM 746 O O . ILE A 1 93 ? -4.132 2.582 -1.081 1.00 98.31 93 ILE A O 1
ATOM 750 N N . TRP A 1 94 ? -1.928 3.030 -0.975 1.00 98.38 94 TRP A N 1
ATOM 751 C CA . TRP A 1 94 ? -2.084 4.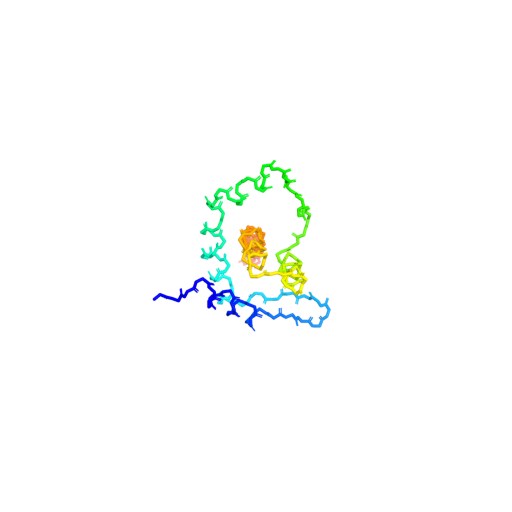269 -0.217 1.00 98.38 94 TRP A CA 1
ATOM 752 C C . TRP A 1 94 ? -2.883 5.329 -0.980 1.00 98.38 94 TRP A C 1
ATOM 754 O O . TRP A 1 94 ? -3.840 5.859 -0.432 1.00 98.38 94 TRP A O 1
ATOM 764 N N . GLU A 1 95 ? -2.539 5.619 -2.238 1.00 96.19 95 GLU A N 1
ATOM 765 C CA . GLU A 1 95 ? -3.249 6.620 -3.050 1.00 96.19 95 GLU A CA 1
ATOM 766 C C . GLU A 1 95 ? -4.741 6.303 -3.172 1.00 96.19 95 GLU A C 1
ATOM 768 O O . GLU A 1 95 ? -5.586 7.199 -3.097 1.00 96.19 95 GLU A O 1
ATOM 773 N N . ARG A 1 96 ? -5.077 5.020 -3.335 1.00 96.94 96 ARG A N 1
ATOM 774 C CA . ARG A 1 96 ? -6.468 4.594 -3.430 1.00 96.94 96 ARG A CA 1
ATOM 775 C C . ARG A 1 96 ? -7.180 4.667 -2.082 1.00 96.94 96 ARG A C 1
ATOM 777 O O . ARG A 1 96 ? -8.294 5.178 -2.025 1.00 96.94 96 ARG A O 1
ATOM 784 N N . LEU A 1 97 ? -6.525 4.223 -1.012 1.00 97.75 97 LEU A N 1
ATOM 785 C CA . LEU A 1 97 ? -7.078 4.250 0.340 1.00 97.75 97 LEU A CA 1
ATOM 786 C C . LEU A 1 97 ? -7.316 5.682 0.823 1.00 97.75 97 LEU A C 1
ATOM 788 O O . LEU A 1 97 ? -8.369 5.981 1.372 1.00 97.75 97 LEU A O 1
ATOM 792 N N . GLU A 1 98 ? -6.371 6.587 0.570 1.00 97.38 98 GLU A N 1
ATOM 793 C CA . GLU A 1 98 ? -6.497 8.009 0.891 1.00 97.38 98 GLU A CA 1
ATOM 794 C C . GLU A 1 98 ? -7.730 8.620 0.215 1.00 97.38 98 GLU A C 1
ATOM 796 O O . GLU A 1 98 ? -8.507 9.321 0.864 1.00 97.38 98 GLU A O 1
ATOM 801 N N . LYS A 1 99 ? -7.960 8.294 -1.062 1.00 95.94 99 LYS A N 1
ATOM 802 C CA . LYS A 1 99 ? -9.156 8.729 -1.787 1.00 95.94 99 LYS A CA 1
ATOM 803 C C . LYS A 1 99 ? -10.439 8.139 -1.196 1.00 95.94 99 LYS A C 1
ATOM 805 O O . LYS A 1 99 ? -11.393 8.874 -0.974 1.00 95.94 99 LYS A O 1
ATOM 810 N N . GLU A 1 100 ? -10.462 6.841 -0.905 1.00 95.56 100 GLU A N 1
ATOM 811 C CA . GLU A 1 100 ? -11.626 6.167 -0.308 1.00 95.56 100 GLU A CA 1
ATOM 812 C C . GLU A 1 100 ? -11.996 6.753 1.067 1.00 95.56 100 GLU A C 1
ATOM 814 O O . GLU A 1 100 ? -13.176 6.960 1.368 1.00 95.56 100 GLU A O 1
ATOM 819 N N . LEU A 1 101 ? -10.992 7.081 1.887 1.00 94.50 101 LEU A N 1
ATOM 820 C CA . LEU A 1 101 ? -11.176 7.738 3.183 1.00 94.50 101 LEU A CA 1
ATOM 821 C C . LEU A 1 101 ? -11.742 9.157 3.024 1.00 94.50 101 LEU A C 1
ATOM 823 O O . LEU A 1 101 ? -12.664 9.534 3.749 1.00 94.50 101 LEU A O 1
ATOM 827 N N . GLN A 1 102 ? -11.234 9.930 2.058 1.00 93.88 102 GLN A N 1
ATOM 828 C CA . GLN A 1 102 ? -11.741 11.271 1.743 1.00 93.88 102 GLN A CA 1
ATOM 829 C C . GLN A 1 102 ? -13.183 11.236 1.222 1.00 93.88 102 GLN A C 1
ATOM 831 O O . GLN A 1 102 ? -14.015 12.025 1.670 1.00 93.88 102 GLN A O 1
ATOM 836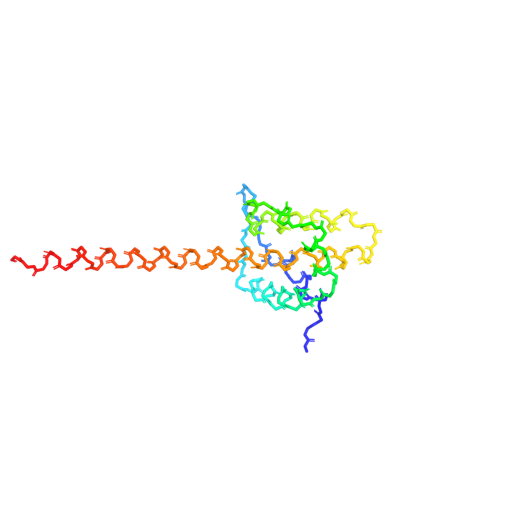 N N . ASP A 1 103 ? -13.497 10.303 0.323 1.00 91.88 103 ASP A N 1
ATOM 837 C CA . ASP A 1 103 ? -14.841 10.132 -0.231 1.00 91.88 103 ASP A CA 1
ATOM 838 C C . ASP A 1 103 ? -15.844 9.756 0.875 1.00 91.88 103 ASP A C 1
ATOM 840 O O . ASP A 1 103 ? -16.947 10.302 0.936 1.00 91.88 103 ASP A O 1
ATOM 844 N N . THR A 1 104 ? -15.443 8.884 1.806 1.00 88.62 104 THR A N 1
ATOM 845 C CA . THR A 1 104 ? -16.268 8.489 2.960 1.00 88.62 104 THR A CA 1
ATOM 846 C C . THR A 1 104 ? -16.531 9.667 3.902 1.00 88.62 104 THR A C 1
ATOM 848 O O . THR A 1 104 ? -17.672 9.874 4.323 1.00 88.62 104 THR A O 1
ATOM 851 N N . ALA A 1 105 ? -15.505 10.473 4.198 1.00 85.50 105 ALA A N 1
ATOM 852 C CA . ALA A 1 105 ? -15.651 11.679 5.013 1.00 85.50 105 ALA A CA 1
ATOM 853 C C . ALA A 1 105 ? -16.600 12.697 4.355 1.00 85.50 105 ALA A C 1
ATOM 855 O O . ALA A 1 105 ? -17.532 13.180 4.995 1.00 85.50 105 ALA A O 1
ATOM 856 N N . ALA A 1 106 ? -16.446 12.940 3.050 1.00 82.50 106 ALA A N 1
ATOM 857 C CA . ALA A 1 106 ? -17.289 13.876 2.310 1.00 82.50 106 ALA A CA 1
ATOM 858 C C . ALA A 1 106 ? -18.771 13.455 2.262 1.00 82.50 106 ALA A C 1
ATOM 860 O O . ALA A 1 106 ? -19.662 14.307 2.233 1.00 82.50 106 ALA A O 1
ATOM 861 N N . VAL A 1 107 ? -19.061 12.149 2.237 1.00 77.38 107 VAL A N 1
ATOM 862 C CA . VAL A 1 107 ? -20.438 11.633 2.327 1.00 77.38 107 VAL A CA 1
ATOM 863 C C . VAL A 1 107 ? -21.020 11.846 3.727 1.00 77.38 107 VAL A C 1
ATOM 865 O O . VAL A 1 107 ? -22.191 12.214 3.844 1.00 77.38 107 VAL A O 1
ATOM 868 N N . ALA A 1 108 ? -20.223 11.646 4.780 1.00 77.50 108 ALA A N 1
ATOM 869 C CA . ALA A 1 108 ?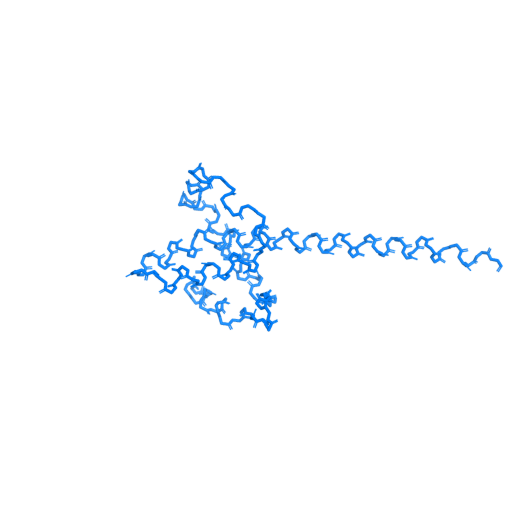 -20.662 11.873 6.155 1.00 77.50 108 ALA A CA 1
ATOM 870 C C . ALA A 1 108 ? -21.012 13.350 6.404 1.00 77.50 108 ALA A C 1
ATOM 872 O O . ALA A 1 108 ? -22.076 13.634 6.954 1.00 77.50 108 ALA A O 1
ATOM 873 N N . ASP A 1 109 ? -20.181 14.276 5.921 1.00 76.56 109 ASP A N 1
ATOM 874 C CA . ASP A 1 109 ? -20.410 15.718 6.062 1.00 76.56 109 ASP A CA 1
ATOM 875 C C . ASP A 1 109 ? -21.707 16.167 5.367 1.00 76.56 109 ASP A C 1
ATOM 877 O O . ASP A 1 109 ? -22.534 16.852 5.970 1.00 76.56 109 ASP A O 1
ATOM 881 N N . LYS A 1 110 ? -21.958 15.700 4.134 1.00 73.75 110 LYS A N 1
ATOM 882 C CA . LYS A 1 110 ? -23.206 15.998 3.400 1.00 73.75 110 LYS A CA 1
ATOM 883 C C . LYS A 1 110 ? -24.452 15.502 4.128 1.00 73.75 110 LYS A C 1
ATOM 885 O O . LYS A 1 110 ? -25.470 16.189 4.148 1.00 73.75 110 LYS A O 1
ATOM 890 N N . LYS A 1 111 ? -24.380 14.321 4.747 1.00 70.88 111 LYS A N 1
ATOM 891 C CA . LYS A 1 111 ? -25.503 13.767 5.509 1.00 70.88 111 LYS A CA 1
ATOM 892 C C . LYS A 1 111 ? -25.832 14.628 6.735 1.00 70.88 111 LYS A C 1
ATOM 894 O O . LYS A 1 111 ? -27.004 14.830 7.039 1.00 70.88 111 LYS A O 1
ATOM 899 N N . ILE A 1 112 ? -24.815 15.181 7.399 1.00 74.31 112 ILE A N 1
ATOM 900 C CA . ILE A 1 112 ? -24.990 16.106 8.530 1.00 74.31 112 ILE A CA 1
ATOM 901 C C . ILE A 1 112 ? -25.625 17.428 8.061 1.00 74.31 112 ILE A C 1
ATOM 903 O O . ILE A 1 112 ? -26.527 17.950 8.722 1.00 74.31 112 ILE A O 1
ATOM 907 N N . GLU A 1 113 ? -25.210 17.967 6.912 1.00 71.44 113 GLU A N 1
ATOM 908 C CA . GLU A 1 113 ? -25.816 19.173 6.324 1.00 71.44 113 GLU A CA 1
ATOM 909 C C . GLU A 1 113 ? -27.300 18.967 5.963 1.00 71.44 113 GLU A C 1
ATOM 911 O O . GLU A 1 113 ? -28.139 19.818 6.263 1.00 71.44 113 GLU A O 1
ATOM 916 N N . GLU A 1 114 ? -27.661 17.822 5.380 1.00 70.81 114 GLU A N 1
ATOM 917 C CA . GLU A 1 114 ? -29.053 17.504 5.030 1.00 70.81 114 GLU A CA 1
ATOM 918 C C . GLU A 1 114 ? -29.942 17.291 6.270 1.00 70.81 114 GLU A C 1
ATOM 920 O O . GLU A 1 114 ? -31.069 17.797 6.319 1.00 70.81 114 GLU A O 1
ATOM 925 N N . GLU A 1 115 ? -29.439 16.605 7.302 1.00 70.19 115 GLU A N 1
ATOM 926 C CA . GLU A 1 115 ? -30.165 16.389 8.563 1.00 70.19 115 GLU A CA 1
ATOM 927 C C . GLU A 1 115 ? -30.358 17.698 9.354 1.00 70.19 115 GLU A C 1
ATOM 929 O O . GLU A 1 115 ? -31.433 17.938 9.913 1.00 70.19 115 GLU A O 1
ATOM 934 N N . THR A 1 116 ? -29.366 18.595 9.358 1.00 70.25 116 THR A N 1
ATOM 935 C CA . THR A 1 116 ? -29.482 19.920 10.000 1.00 70.25 116 THR A CA 1
ATOM 936 C C . THR A 1 116 ? -30.415 20.865 9.238 1.00 70.25 116 THR A C 1
ATOM 938 O O . THR A 1 116 ? -31.195 21.590 9.864 1.00 70.25 116 THR A O 1
ATOM 941 N N . ALA A 1 117 ? -30.418 20.816 7.902 1.00 67.25 117 ALA A N 1
ATOM 942 C CA . ALA A 1 117 ? -31.351 21.579 7.074 1.00 67.25 117 ALA A CA 1
ATOM 943 C C . ALA A 1 117 ? -32.812 21.126 7.259 1.00 67.25 117 ALA A C 1
ATOM 945 O O . ALA A 1 117 ? -33.717 21.962 7.306 1.00 67.25 117 ALA A O 1
ATOM 946 N N . GLN A 1 118 ? -33.058 19.820 7.415 1.00 59.69 118 GLN A N 1
ATOM 947 C CA . GLN A 1 118 ? -34.400 19.281 7.670 1.00 59.69 118 GLN A CA 1
ATOM 948 C C . GLN A 1 118 ? -34.864 19.488 9.122 1.00 59.69 118 GLN A C 1
ATOM 950 O O . GLN A 1 118 ? -36.038 19.788 9.351 1.00 59.69 118 GLN A O 1
ATOM 955 N N . GLY A 1 119 ? -33.960 19.405 10.104 1.00 56.00 119 GLY A N 1
ATOM 956 C CA . GLY A 1 119 ? -34.265 19.667 11.517 1.00 56.00 119 GLY A CA 1
ATOM 957 C C . GLY A 1 119 ? -34.654 21.123 11.810 1.00 56.00 119 GLY A C 1
ATOM 958 O O . GLY A 1 119 ? -35.464 21.377 12.701 1.00 56.00 119 GLY A O 1
ATOM 959 N N . GLY A 1 120 ? -34.150 22.080 11.023 1.00 53.94 120 GLY A N 1
ATOM 960 C CA . GLY A 1 120 ? -34.506 23.498 11.134 1.00 53.94 120 GLY A CA 1
ATOM 961 C C . GLY A 1 120 ? -35.942 23.837 10.709 1.00 53.94 120 GLY A C 1
ATOM 962 O O . GLY A 1 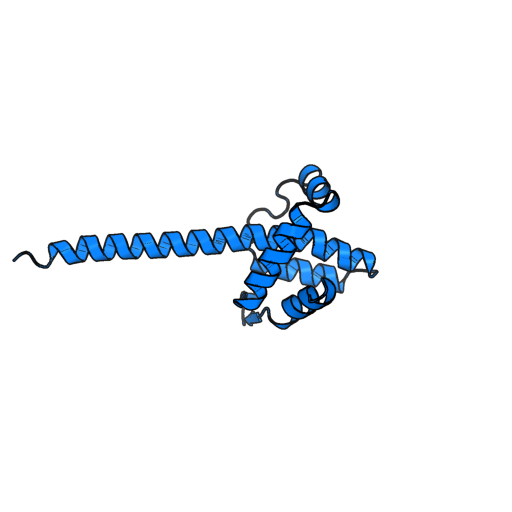120 ? -36.506 24.809 11.212 1.00 53.94 120 GLY A O 1
ATOM 963 N N . LEU A 1 121 ? -36.570 23.038 9.835 1.00 52.22 121 LEU A N 1
ATOM 964 C CA . LEU A 1 121 ? -37.953 23.275 9.393 1.00 52.22 121 LEU A CA 1
ATOM 965 C C . LEU A 1 121 ? -39.014 22.821 10.409 1.00 52.22 121 LEU A C 1
ATOM 967 O O . LEU A 1 121 ? -40.136 23.319 10.371 1.00 52.22 121 LEU A O 1
ATOM 971 N N . LEU A 1 122 ? -38.686 21.896 11.315 1.00 53.00 122 LEU A N 1
ATOM 972 C CA . LEU A 1 122 ? -39.662 21.292 12.235 1.00 53.00 122 LEU A CA 1
ATOM 973 C C . LEU A 1 122 ? -39.834 22.052 13.561 1.00 53.00 122 LEU A C 1
ATOM 975 O O . LEU A 1 122 ? -40.729 21.719 14.331 1.00 53.00 122 LEU A O 1
ATOM 979 N N . SER A 1 123 ? -39.020 23.078 13.836 1.00 54.53 123 SER A N 1
ATOM 980 C CA . SER A 1 123 ? -39.106 23.870 15.078 1.00 54.53 123 SER A CA 1
ATOM 981 C C . SER A 1 123 ? -39.879 25.192 14.929 1.00 54.53 123 SER A C 1
ATOM 983 O O . SER A 1 123 ? -39.878 26.005 15.855 1.00 54.53 123 SER A O 1
ATOM 985 N N . ALA A 1 124 ? -40.525 25.428 13.783 1.00 51.69 124 ALA A N 1
ATOM 986 C CA . ALA A 1 124 ? -41.277 26.648 13.491 1.00 51.69 124 ALA A CA 1
ATOM 987 C C . ALA A 1 124 ? -42.772 26.360 13.244 1.00 51.69 124 ALA A C 1
ATOM 989 O O . ALA A 1 124 ? -43.289 26.655 12.169 1.00 51.69 124 ALA A O 1
ATOM 990 N N . THR A 1 125 ? -43.467 25.786 14.230 1.00 44.16 125 THR A N 1
ATOM 991 C CA . THR A 1 125 ? -44.944 25.772 14.314 1.00 44.16 125 THR A CA 1
ATOM 992 C C . THR A 1 125 ? -45.401 25.864 15.754 1.00 44.16 125 THR A C 1
ATOM 994 O O . THR A 1 125 ? -44.836 25.100 16.570 1.00 44.16 125 THR A O 1
#

Organism: NCBI:txid39491

Radius of gyration: 18.77 Å; chains: 1; bounding box: 60×42×34 Å